Protein AF-A0A2D4VNN3-F1 (afdb_monomer)

Secondary structure (DSSP, 8-state):
---------------------TTHHHHHHB-TTHHHHHHHHHHHHHHHTT-EEEEEEESSSSS--EEEEEE-TTS---HHHHHHHHHHHHHHH-

Nearest PDB structures (foldseek):
  4i8o-ass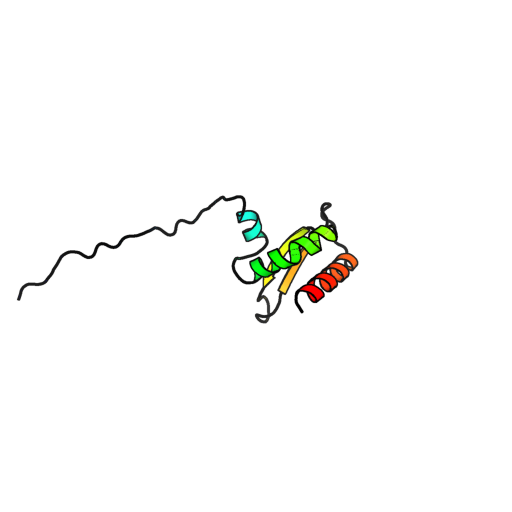embly1_A  TM=5.998E-01  e=9.419E-01  Escherichia coli K-12
  6y2q-assembly1_B  TM=5.268E-01  e=8.813E-01  Escherichia coli K-12
  3lsu-assembly1_B  TM=3.060E-01  e=4.640E+00  Saccharomyces cerevisiae

pLDDT: mean 79.46, std 19.39, range [34.88, 95.75]

Mean predicted aligned error: 11.91 Å

Sequence (94 aa):
MNATAANSAAGDAEGENGTDDPRLDTHLIAAPGIPRRIFELIRPTAADMGYEIVRVRYGLQDGHTLQIMAERPDGTMVVQDCEDLSRAVSALLD

Foldseek 3Di:
DDDDDDDDDDDDDDPPPPDPDPCVQLCQAAPPDPQSVLCVQLVVVCVVVQKDWNHWDALPPPNGDIDTDIAHPVRDDDPVNVVVSVVSSVVSVD

Solvent-accessible surface area (backbone atoms only — not comparable to full-atom values): 5954 Å² total; per-residue (Å²): 142,83,84,90,80,90,81,89,87,72,87,79,78,80,87,79,76,87,66,98,44,94,66,46,63,50,48,71,23,18,42,83,64,69,25,33,55,51,47,68,65,45,46,62,59,37,46,74,74,55,34,44,77,64,32,33,45,64,39,70,87,77,63,72,38,73,47,76,42,64,29,30,96,86,73,49,74,53,73,65,56,51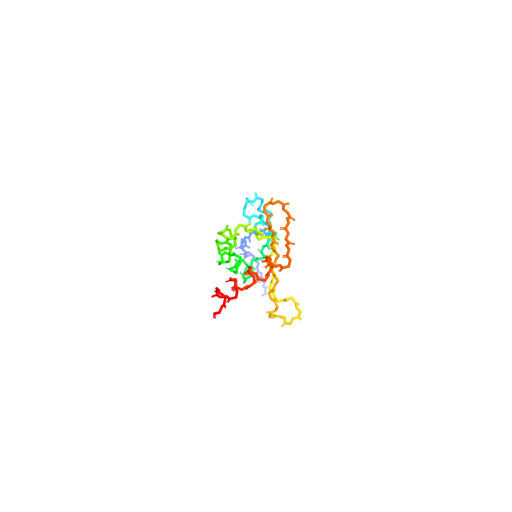,53,55,49,51,52,55,48,49,71,75,70,109

Structure (mmCIF, N/CA/C/O backbone):
data_AF-A0A2D4VNN3-F1
#
_entry.id   AF-A0A2D4VNN3-F1
#
loop_
_atom_site.group_PDB
_atom_site.id
_atom_site.type_symbol
_atom_site.label_atom_id
_atom_site.label_alt_id
_atom_site.label_comp_id
_atom_site.label_asym_id
_atom_site.label_entity_id
_atom_site.label_seq_id
_atom_site.pdbx_PDB_ins_code
_atom_site.Cartn_x
_atom_site.Cartn_y
_atom_site.Cartn_z
_atom_site.occupancy
_atom_site.B_iso_or_equiv
_atom_site.auth_seq_i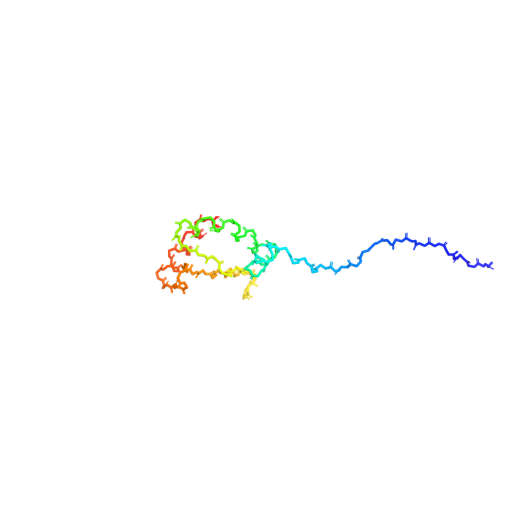d
_atom_site.auth_comp_id
_atom_site.auth_asym_id
_atom_site.auth_atom_id
_atom_site.pdbx_PDB_model_num
ATOM 1 N N . MET A 1 1 ? 15.577 13.863 -66.484 1.00 55.50 1 MET A N 1
ATOM 2 C CA . MET A 1 1 ? 15.360 14.648 -65.253 1.00 55.50 1 MET A CA 1
ATOM 3 C C . MET A 1 1 ? 13.935 15.189 -65.236 1.00 55.50 1 MET A C 1
ATOM 5 O O . MET A 1 1 ? 13.666 16.128 -65.967 1.00 55.50 1 MET A O 1
ATOM 9 N N . ASN A 1 2 ? 13.036 14.605 -64.443 1.00 41.69 2 ASN A N 1
ATOM 10 C CA . ASN A 1 2 ? 12.039 15.357 -63.674 1.00 41.69 2 ASN A CA 1
ATOM 11 C C . ASN A 1 2 ? 11.554 14.466 -62.521 1.00 41.69 2 ASN A C 1
ATOM 13 O O . ASN A 1 2 ? 11.422 13.256 -62.691 1.00 41.69 2 ASN A O 1
ATOM 17 N N . ALA A 1 3 ? 11.419 15.077 -61.354 1.00 49.78 3 ALA A N 1
ATOM 18 C CA . ALA A 1 3 ? 11.286 14.450 -60.054 1.00 49.78 3 ALA A CA 1
ATOM 19 C C . ALA A 1 3 ? 9.883 13.874 -59.811 1.00 49.78 3 ALA A C 1
ATOM 21 O O . ALA A 1 3 ? 8.872 14.458 -60.192 1.00 49.78 3 ALA A O 1
ATOM 22 N N . THR A 1 4 ? 9.861 12.730 -59.131 1.00 48.28 4 THR A N 1
ATOM 23 C CA . THR A 1 4 ? 8.692 12.080 -58.536 1.00 48.28 4 THR 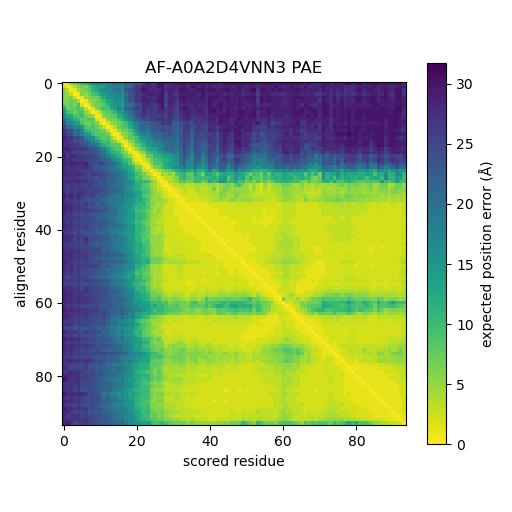A CA 1
ATOM 24 C C . THR A 1 4 ? 8.080 12.958 -57.444 1.00 48.28 4 THR A C 1
ATOM 26 O O . THR A 1 4 ? 8.782 13.371 -56.524 1.00 48.28 4 THR A O 1
ATOM 29 N N . ALA A 1 5 ? 6.767 13.176 -57.500 1.00 48.72 5 ALA A N 1
ATOM 30 C CA . ALA A 1 5 ? 5.971 13.660 -56.377 1.00 48.72 5 ALA A CA 1
ATOM 31 C C . ALA A 1 5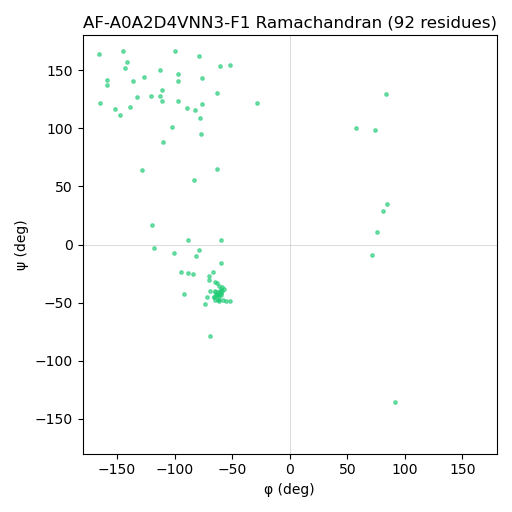 ? 4.582 12.999 -56.379 1.00 48.72 5 ALA A C 1
ATOM 33 O O . ALA A 1 5 ? 4.058 12.686 -57.447 1.00 48.72 5 ALA A O 1
ATOM 34 N N . ALA A 1 6 ? 4.013 12.889 -55.169 1.00 49.25 6 ALA A N 1
ATOM 35 C CA . ALA A 1 6 ? 2.726 12.300 -54.763 1.00 49.25 6 ALA A CA 1
ATOM 36 C C . ALA A 1 6 ? 2.758 10.769 -54.561 1.00 49.25 6 ALA A C 1
ATOM 38 O O . ALA A 1 6 ? 3.207 10.035 -55.428 1.00 49.25 6 ALA A O 1
ATOM 39 N N . ASN A 1 7 ? 2.284 10.182 -53.462 1.00 50.06 7 ASN A N 1
ATOM 40 C CA . ASN A 1 7 ? 1.636 10.675 -52.245 1.00 50.06 7 ASN A CA 1
ATOM 41 C C . ASN A 1 7 ? 1.692 9.511 -51.236 1.00 50.06 7 ASN A C 1
ATOM 43 O O . ASN A 1 7 ? 1.168 8.441 -51.541 1.00 50.06 7 ASN A O 1
ATOM 47 N N . SER A 1 8 ? 2.299 9.703 -50.066 1.00 48.31 8 SER A N 1
ATOM 48 C CA . SER A 1 8 ? 2.187 8.748 -48.959 1.00 48.31 8 SER A CA 1
ATOM 49 C C . SER A 1 8 ? 1.199 9.315 -47.954 1.00 48.31 8 SER A C 1
ATOM 51 O O . SER A 1 8 ? 1.534 10.206 -47.179 1.00 48.31 8 SER A O 1
ATOM 53 N N . ALA A 1 9 ? -0.025 8.800 -48.009 1.00 53.78 9 ALA A N 1
ATOM 54 C CA . ALA A 1 9 ? -1.009 8.940 -46.954 1.00 53.78 9 ALA A CA 1
ATOM 55 C C . ALA A 1 9 ? -0.849 7.768 -45.976 1.00 53.78 9 ALA A C 1
ATOM 57 O O . ALA A 1 9 ? -1.028 6.610 -46.347 1.00 53.78 9 ALA A O 1
ATOM 58 N N . ALA A 1 10 ? -0.509 8.109 -44.742 1.00 51.88 10 ALA A N 1
ATOM 59 C CA . ALA A 1 10 ? -0.771 7.373 -43.511 1.00 51.88 10 ALA A CA 1
ATOM 60 C C . ALA A 1 10 ? -0.951 8.508 -42.477 1.00 51.88 10 ALA A C 1
ATOM 62 O O . ALA A 1 10 ? -0.041 9.316 -42.320 1.00 51.88 10 ALA A O 1
ATOM 63 N N . GLY A 1 11 ? -2.129 8.784 -41.907 1.00 37.59 11 GLY A N 1
ATOM 64 C CA . GLY A 1 11 ? -2.999 7.814 -41.239 1.00 37.59 11 GLY A CA 1
ATOM 65 C C . GLY A 1 11 ? -2.170 7.181 -40.119 1.00 37.59 11 GLY A C 1
ATOM 66 O O . GLY A 1 11 ? -1.284 6.394 -40.417 1.00 37.59 11 GLY A O 1
ATOM 67 N N . ASP A 1 12 ? -2.264 7.546 -38.846 1.00 34.88 12 ASP A N 1
ATOM 68 C CA . ASP A 1 12 ? -3.415 8.007 -38.088 1.00 34.88 12 ASP A CA 1
ATOM 69 C C . ASP A 1 12 ? -2.958 8.638 -36.759 1.00 34.88 12 ASP A C 1
ATOM 71 O O . ASP A 1 12 ? -1.861 8.373 -36.267 1.00 34.88 12 ASP A O 1
ATOM 75 N N . ALA A 1 13 ? -3.900 9.377 -36.174 1.00 50.56 13 ALA A N 1
ATOM 76 C CA . ALA A 1 13 ? -4.158 9.493 -34.743 1.00 50.56 13 ALA A CA 1
ATOM 77 C C . ALA A 1 13 ? -3.191 10.315 -33.874 1.00 50.56 13 ALA A C 1
ATOM 79 O O . ALA A 1 13 ? -2.178 9.859 -33.346 1.00 50.56 13 ALA A O 1
ATOM 80 N N . GLU A 1 14 ? -3.658 11.539 -33.647 1.00 43.97 14 GLU A N 1
ATOM 81 C CA . GLU A 1 14 ? -3.574 12.300 -32.406 1.00 43.97 14 GLU A CA 1
ATOM 82 C C . GLU A 1 14 ? -3.519 11.405 -31.156 1.00 43.97 14 GLU A C 1
ATOM 84 O O . GLU A 1 14 ? -4.424 10.621 -30.873 1.00 43.97 14 GLU A O 1
ATOM 89 N N . GLY A 1 15 ? -2.454 11.558 -30.371 1.00 40.19 15 GLY A N 1
ATOM 90 C CA . GLY A 1 15 ? -2.368 11.037 -29.012 1.00 40.19 15 GLY A CA 1
ATOM 91 C C . GLY A 1 15 ? -3.040 11.983 -28.023 1.00 40.19 15 GLY A C 1
ATOM 92 O O . GLY A 1 15 ? -2.397 12.425 -27.075 1.00 40.19 15 GLY A O 1
ATOM 93 N N . GLU A 1 16 ? -4.310 12.315 -28.242 1.00 54.25 16 GLU A N 1
ATOM 94 C CA . GLU A 1 16 ? -5.161 12.786 -27.155 1.00 54.25 16 GLU A CA 1
ATOM 95 C C . GLU A 1 16 ? -5.579 11.548 -26.360 1.00 54.25 16 GLU A C 1
ATOM 97 O O . GLU A 1 16 ? -6.344 10.708 -26.832 1.00 54.25 16 GLU A O 1
ATOM 102 N N . ASN A 1 17 ? -5.054 11.378 -25.150 1.00 47.56 17 ASN A N 1
ATOM 103 C CA . ASN A 1 17 ? -5.660 10.439 -24.213 1.00 47.56 17 ASN A CA 1
ATOM 104 C C . ASN A 1 17 ? -5.919 11.120 -22.874 1.00 47.56 17 ASN A C 1
ATOM 106 O O . ASN A 1 17 ? -5.345 10.781 -21.843 1.00 47.56 17 ASN A O 1
ATOM 110 N N . GLY A 1 18 ? -6.808 12.111 -22.922 1.00 53.44 18 GLY A N 1
ATOM 111 C CA . GLY A 1 18 ? -7.699 12.378 -21.805 1.00 53.44 18 GLY A CA 1
ATOM 112 C C . GLY A 1 18 ? -8.804 11.330 -21.843 1.00 53.44 18 GLY A C 1
ATOM 113 O O . GLY A 1 18 ? -9.767 11.475 -22.589 1.00 53.44 18 GLY A O 1
ATOM 114 N N . THR A 1 19 ? -8.638 10.247 -21.088 1.00 48.91 19 THR A N 1
ATOM 115 C CA . THR A 1 19 ? -9.738 9.321 -20.821 1.00 48.91 19 THR A CA 1
ATOM 116 C C . THR A 1 19 ? -10.119 9.477 -19.364 1.00 48.91 19 THR A C 1
ATOM 118 O O . THR A 1 19 ? -9.591 8.745 -18.533 1.00 48.91 19 THR A O 1
ATOM 121 N N . ASP A 1 20 ? -11.033 10.406 -19.076 1.00 51.78 20 ASP A N 1
ATOM 122 C CA . ASP A 1 20 ? -11.816 10.488 -17.838 1.00 51.78 20 ASP A CA 1
ATOM 123 C C . ASP A 1 20 ? -12.728 9.245 -17.668 1.00 51.78 20 ASP A C 1
ATOM 125 O O . ASP A 1 20 ? -13.950 9.323 -17.744 1.00 51.78 20 ASP A O 1
ATOM 129 N N . ASP A 1 21 ? -12.115 8.063 -17.511 1.00 54.56 21 ASP A N 1
ATOM 130 C CA . ASP A 1 21 ? -12.729 6.778 -17.139 1.00 54.56 21 ASP A CA 1
ATOM 131 C C . ASP A 1 21 ? -12.551 6.571 -15.620 1.00 54.56 21 ASP A C 1
ATOM 133 O O . ASP A 1 21 ? -11.464 6.851 -15.119 1.00 54.56 21 ASP A O 1
ATOM 137 N N . PRO A 1 22 ? -13.523 6.029 -14.861 1.00 50.97 22 PRO A N 1
ATOM 138 C CA . PRO A 1 22 ? -13.386 5.726 -13.420 1.00 50.97 22 PRO A CA 1
ATOM 139 C C . PRO A 1 22 ? -12.255 4.720 -13.074 1.00 50.97 22 PRO A C 1
ATOM 141 O O . PRO A 1 22 ? -12.075 4.314 -11.930 1.00 50.97 22 PRO A O 1
ATOM 144 N N . ARG A 1 23 ? -11.471 4.277 -14.066 1.00 51.50 23 ARG A N 1
ATOM 145 C CA . ARG A 1 23 ? -10.163 3.613 -13.922 1.00 51.50 23 ARG A CA 1
ATOM 146 C C . ARG A 1 23 ? -8.987 4.581 -13.708 1.00 51.50 23 ARG A C 1
ATOM 148 O O . ARG A 1 23 ? -7.882 4.113 -13.404 1.00 51.50 23 ARG A O 1
ATOM 155 N N . LEU A 1 24 ? -9.179 5.892 -13.865 1.00 49.31 24 LEU A N 1
ATOM 156 C CA . LEU A 1 24 ? -8.174 6.932 -13.606 1.00 49.31 24 LEU A CA 1
ATOM 157 C C . LEU A 1 24 ? -7.777 7.026 -12.148 1.00 49.31 24 LEU A C 1
ATOM 159 O O . LEU A 1 24 ? -6.603 7.261 -11.870 1.00 49.31 24 LEU A O 1
ATOM 163 N N . ASP A 1 25 ? -8.694 6.753 -11.228 1.00 57.84 25 ASP A N 1
ATOM 164 C CA . ASP A 1 25 ? -8.398 6.741 -9.796 1.00 57.84 25 ASP A CA 1
ATOM 165 C C . ASP A 1 25 ? -7.265 5.761 -9.496 1.00 57.84 25 ASP A C 1
ATOM 167 O O . ASP A 1 25 ? -6.325 6.046 -8.755 1.00 57.84 25 ASP A O 1
ATOM 171 N N . THR A 1 26 ? -7.266 4.621 -10.191 1.00 63.59 26 THR A N 1
ATOM 172 C CA . THR A 1 26 ? -6.178 3.660 -10.054 1.00 63.59 26 THR A CA 1
ATOM 173 C C . THR A 1 26 ? -4.873 4.158 -10.672 1.00 63.59 26 THR A C 1
ATOM 175 O O . THR A 1 26 ? -3.830 3.748 -10.195 1.00 63.59 26 THR A O 1
ATOM 178 N N . HIS A 1 27 ? -4.868 5.039 -11.681 1.00 61.66 27 HIS A N 1
ATOM 179 C CA . HIS A 1 27 ? -3.625 5.672 -12.159 1.00 61.66 27 HIS A CA 1
ATOM 180 C C . HIS A 1 27 ? -3.053 6.676 -11.149 1.00 61.66 27 HIS A C 1
ATOM 182 O O . HIS A 1 27 ? -1.831 6.832 -11.069 1.00 61.66 27 HIS A O 1
ATOM 188 N N . LEU A 1 28 ? -3.919 7.322 -10.363 1.00 73.00 28 LEU A N 1
ATOM 189 C CA . LEU A 1 28 ? -3.515 8.197 -9.262 1.00 73.00 28 LEU A CA 1
ATOM 190 C C . LEU A 1 28 ? -2.887 7.381 -8.120 1.00 73.00 28 LEU A C 1
ATOM 192 O O . LEU A 1 28 ? -1.843 7.772 -7.586 1.00 73.00 28 LEU A O 1
ATOM 196 N N . ILE A 1 29 ? -3.456 6.205 -7.831 1.00 83.25 29 ILE A N 1
ATOM 197 C CA . ILE A 1 29 ? -2.953 5.262 -6.823 1.00 83.25 29 ILE A CA 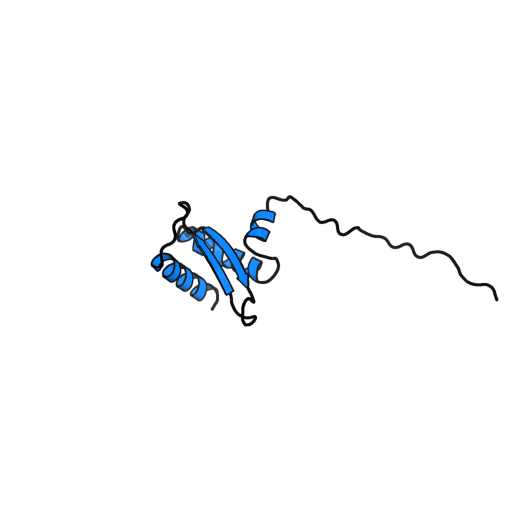1
ATOM 198 C C . ILE A 1 29 ? -1.688 4.543 -7.323 1.00 83.25 29 ILE A C 1
ATOM 200 O O . ILE A 1 29 ? -0.660 4.555 -6.652 1.00 83.25 29 ILE A O 1
ATOM 204 N N . ALA A 1 30 ? -1.717 3.956 -8.518 1.00 88.69 30 ALA A N 1
ATOM 205 C CA . ALA A 1 30 ? -0.663 3.127 -9.096 1.00 88.69 30 ALA A CA 1
ATOM 206 C C . ALA A 1 30 ? -0.437 3.424 -10.592 1.00 88.69 30 ALA A C 1
ATOM 208 O O . ALA A 1 30 ? -1.286 3.188 -11.458 1.00 88.69 30 ALA A O 1
ATOM 209 N N . ALA A 1 31 ? 0.775 3.880 -10.919 1.00 85.31 31 ALA A N 1
ATOM 210 C CA . ALA A 1 31 ? 1.173 4.125 -12.304 1.00 85.31 31 ALA A CA 1
ATOM 211 C C . ALA A 1 31 ? 1.119 2.833 -13.158 1.00 85.31 31 ALA A C 1
ATOM 213 O O . ALA A 1 31 ? 1.292 1.734 -12.617 1.00 85.31 31 ALA A O 1
ATOM 214 N N . PRO A 1 32 ? 0.914 2.938 -14.489 1.00 86.69 32 PRO A N 1
ATOM 215 C CA . PRO A 1 32 ? 0.971 1.789 -15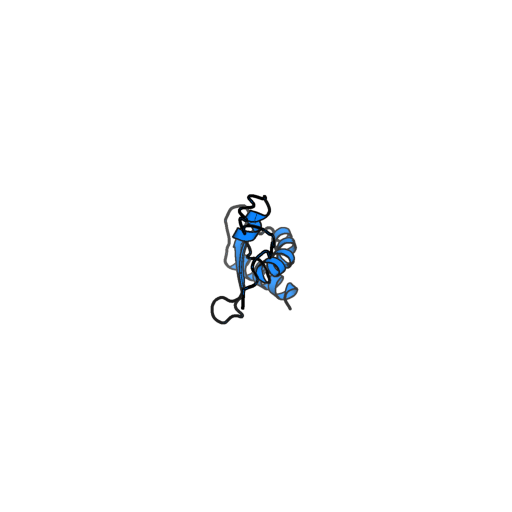.394 1.00 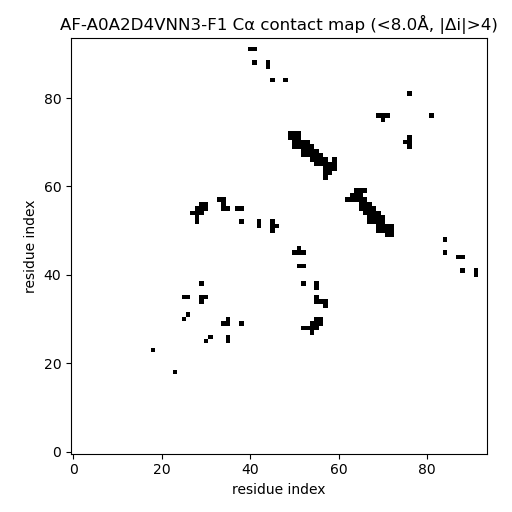86.69 32 PRO A CA 1
ATOM 216 C C . PRO A 1 32 ? 2.260 0.966 -15.243 1.00 86.69 32 PRO A C 1
ATOM 218 O O . PRO A 1 32 ? 3.309 1.484 -14.860 1.00 86.69 32 PRO A O 1
ATOM 221 N N . GLY A 1 33 ? 2.198 -0.319 -15.597 1.00 89.00 33 GLY A N 1
ATOM 222 C CA . GLY A 1 33 ? 3.345 -1.228 -15.534 1.00 89.00 33 GLY A CA 1
ATOM 223 C C . GLY A 1 33 ? 3.447 -1.967 -14.198 1.00 89.00 33 GLY A C 1
ATOM 224 O O . GLY A 1 33 ? 2.451 -2.491 -13.700 1.00 89.00 33 GLY A O 1
ATOM 225 N N . ILE A 1 34 ? 4.658 -2.047 -13.636 1.00 90.88 34 ILE A N 1
ATOM 226 C CA . ILE A 1 34 ? 4.941 -2.804 -12.403 1.00 90.88 34 ILE A CA 1
ATOM 227 C C . ILE A 1 34 ? 4.097 -2.325 -11.204 1.00 90.88 34 ILE A C 1
ATOM 229 O O . ILE A 1 34 ? 3.480 -3.180 -10.569 1.00 90.88 34 ILE A O 1
ATOM 233 N N . PRO A 1 35 ? 3.976 -1.013 -10.901 1.00 91.19 35 PRO A N 1
ATOM 234 C CA . PRO A 1 35 ? 3.179 -0.555 -9.759 1.00 91.19 35 PRO A CA 1
ATOM 235 C C . PRO A 1 35 ? 1.712 -0.989 -9.837 1.00 91.19 35 PRO A C 1
ATOM 237 O O . PRO A 1 35 ? 1.148 -1.397 -8.827 1.00 91.19 35 PRO A O 1
ATOM 240 N N . ARG A 1 36 ? 1.104 -0.954 -11.033 1.00 91.31 36 ARG A N 1
ATOM 241 C CA . ARG A 1 36 ? -0.273 -1.418 -11.261 1.00 91.31 36 ARG A CA 1
ATOM 242 C C . ARG A 1 36 ? -0.421 -2.913 -10.977 1.00 91.31 36 ARG A C 1
ATOM 244 O O . ARG A 1 36 ? -1.362 -3.297 -10.294 1.00 91.31 36 ARG A O 1
ATOM 251 N N . ARG A 1 37 ? 0.521 -3.740 -11.446 1.00 91.38 37 ARG A N 1
ATOM 252 C CA . ARG A 1 37 ? 0.517 -5.189 -11.169 1.00 91.38 37 ARG A CA 1
ATOM 253 C C . ARG A 1 37 ? 0.629 -5.480 -9.674 1.00 91.38 37 ARG A C 1
ATOM 255 O O . ARG A 1 37 ? -0.102 -6.319 -9.167 1.00 91.38 37 ARG A O 1
ATOM 262 N N . ILE A 1 38 ? 1.509 -4.761 -8.976 1.00 93.25 38 ILE A N 1
ATOM 263 C CA . ILE A 1 38 ? 1.656 -4.887 -7.522 1.00 93.25 38 ILE A CA 1
ATOM 264 C C . ILE A 1 38 ? 0.359 -4.478 -6.823 1.00 93.25 38 ILE A C 1
ATOM 266 O O . ILE A 1 38 ? -0.130 -5.222 -5.984 1.00 93.25 38 ILE A O 1
ATOM 270 N N . PHE A 1 39 ? -0.229 -3.337 -7.194 1.00 93.94 39 PHE A N 1
ATOM 271 C CA . PHE A 1 39 ? -1.499 -2.873 -6.633 1.00 93.94 39 PHE A CA 1
ATOM 272 C C . PHE A 1 39 ? -2.616 -3.913 -6.784 1.00 93.94 39 PHE A C 1
ATOM 274 O O . PHE A 1 39 ? -3.289 -4.224 -5.807 1.00 93.94 39 PHE A O 1
ATOM 281 N N . GLU A 1 40 ? -2.797 -4.476 -7.980 1.00 93.19 40 GLU A N 1
ATOM 282 C CA . GLU A 1 40 ? -3.831 -5.488 -8.231 1.00 93.19 40 GLU A CA 1
ATOM 283 C C . GLU A 1 40 ? -3.614 -6.765 -7.414 1.00 93.19 40 GLU A C 1
ATOM 285 O O . GLU A 1 40 ? -4.588 -7.373 -6.970 1.00 93.19 40 GLU A O 1
ATOM 290 N N . LEU A 1 41 ? -2.354 -7.131 -7.162 1.00 94.25 41 LEU A N 1
ATOM 291 C CA . LEU A 1 41 ? -1.996 -8.284 -6.343 1.00 94.25 41 LEU A CA 1
ATOM 292 C C . LEU A 1 41 ? -2.272 -8.054 -4.849 1.00 94.25 41 LEU A C 1
ATOM 294 O O . LEU A 1 41 ? -2.826 -8.928 -4.190 1.00 94.25 41 LEU A O 1
ATOM 298 N N . ILE A 1 42 ? -1.903 -6.887 -4.309 1.00 94.94 42 ILE A N 1
ATOM 299 C CA . ILE A 1 42 ? -1.969 -6.627 -2.859 1.00 94.94 42 ILE A CA 1
ATOM 300 C C . ILE A 1 42 ? -3.321 -6.080 -2.393 1.00 94.94 42 ILE A C 1
ATOM 302 O O . ILE A 1 42 ? -3.673 -6.241 -1.227 1.00 94.94 42 ILE A O 1
ATOM 306 N N . ARG A 1 43 ? -4.089 -5.431 -3.280 1.00 94.19 43 ARG A N 1
ATOM 307 C CA . ARG A 1 43 ? -5.391 -4.831 -2.954 1.00 94.19 43 ARG A CA 1
ATOM 308 C C . ARG A 1 43 ? -6.362 -5.791 -2.251 1.00 94.19 43 ARG A C 1
ATOM 310 O O . ARG A 1 43 ? -6.943 -5.351 -1.263 1.00 94.19 43 ARG A O 1
ATOM 317 N N . PRO A 1 44 ? -6.598 -7.040 -2.710 1.00 95.12 44 PRO A N 1
ATOM 318 C CA . PRO A 1 44 ? -7.543 -7.930 -2.030 1.00 95.12 44 PRO A CA 1
ATOM 319 C C . PRO A 1 44 ? -7.101 -8.258 -0.601 1.00 95.12 44 PRO A C 1
ATOM 321 O O . PRO A 1 44 ? -7.928 -8.227 0.302 1.00 95.12 44 PRO A O 1
ATOM 324 N N . THR A 1 45 ? -5.806 -8.491 -0.382 1.00 95.56 45 THR A N 1
ATOM 325 C CA . THR A 1 45 ? -5.247 -8.758 0.951 1.00 95.56 45 THR A CA 1
ATOM 326 C C . THR A 1 45 ? -5.361 -7.539 1.860 1.00 95.56 45 THR A C 1
ATOM 328 O O . THR A 1 45 ? -5.802 -7.659 2.996 1.00 95.56 45 THR A O 1
ATOM 331 N N . ALA A 1 46 ? -5.023 -6.348 1.356 1.00 94.38 46 ALA A N 1
ATOM 332 C CA . ALA A 1 46 ? -5.177 -5.110 2.115 1.00 94.38 46 ALA A CA 1
ATOM 333 C C . ALA A 1 46 ? -6.644 -4.872 2.512 1.00 94.38 46 ALA A C 1
ATOM 335 O O . ALA A 1 46 ? -6.917 -4.553 3.666 1.00 94.38 46 ALA A O 1
ATOM 336 N N . ALA A 1 47 ? -7.584 -5.105 1.590 1.00 94.38 47 ALA A N 1
ATOM 337 C CA . ALA A 1 47 ? -9.013 -4.957 1.849 1.00 94.38 47 ALA A CA 1
ATOM 338 C C . ALA A 1 47 ? -9.538 -5.963 2.889 1.00 94.38 47 ALA A C 1
ATOM 340 O O . ALA A 1 47 ? -10.325 -5.577 3.749 1.00 94.38 47 ALA A O 1
ATOM 341 N N . ASP A 1 48 ? -9.085 -7.221 2.851 1.00 95.56 48 ASP A N 1
ATOM 342 C CA . ASP A 1 48 ? -9.437 -8.251 3.843 1.00 95.56 48 ASP A CA 1
ATOM 343 C C . ASP A 1 48 ? -8.966 -7.872 5.260 1.00 95.56 48 ASP A C 1
ATOM 345 O O . ASP A 1 48 ? -9.677 -8.067 6.243 1.00 95.56 48 ASP A O 1
ATOM 349 N N . MET A 1 49 ? -7.809 -7.212 5.353 1.00 94.25 49 MET A N 1
ATOM 350 C CA . MET A 1 49 ? -7.264 -6.667 6.602 1.00 94.25 49 MET A CA 1
ATOM 351 C C . MET A 1 49 ? -7.909 -5.332 7.034 1.00 94.25 49 MET A C 1
ATOM 353 O O . MET A 1 49 ? -7.614 -4.820 8.118 1.00 94.25 49 MET A O 1
ATOM 357 N N . GLY A 1 50 ? -8.795 -4.757 6.213 1.00 94.38 50 GLY A N 1
ATOM 358 C CA . GLY A 1 50 ? -9.476 -3.489 6.488 1.00 94.38 50 GLY A CA 1
ATOM 359 C C . GLY A 1 50 ? -8.648 -2.236 6.178 1.00 94.38 50 GLY A C 1
ATOM 360 O O . GLY A 1 50 ? -8.841 -1.206 6.830 1.00 94.38 50 GLY A O 1
ATOM 361 N N . TYR A 1 51 ? -7.733 -2.325 5.211 1.00 95.44 51 TYR A N 1
ATOM 362 C CA . TYR A 1 51 ? -6.927 -1.213 4.708 1.00 95.44 51 TYR A CA 1
ATOM 363 C C . TYR A 1 51 ? -7.282 -0.850 3.262 1.00 95.44 51 TYR A C 1
ATOM 365 O O . TYR A 1 51 ? -7.618 -1.698 2.433 1.00 95.44 51 TYR A O 1
ATOM 373 N N . GLU A 1 52 ? -7.111 0.425 2.937 1.00 93.19 52 GLU A N 1
ATOM 374 C CA . GLU A 1 52 ? -7.241 0.999 1.607 1.00 93.19 52 GLU A CA 1
ATOM 375 C C . GLU A 1 52 ? -5.872 1.466 1.115 1.00 93.19 52 GLU A C 1
ATOM 377 O O . GLU A 1 52 ? -5.154 2.196 1.797 1.00 93.19 52 GLU A O 1
ATOM 382 N N . ILE A 1 53 ? -5.482 1.023 -0.081 1.00 93.62 53 ILE A N 1
ATOM 383 C CA . ILE A 1 53 ? -4.215 1.428 -0.690 1.00 93.62 53 ILE A CA 1
ATOM 384 C C . ILE A 1 53 ? -4.401 2.788 -1.362 1.00 93.62 53 ILE A C 1
ATOM 386 O O . ILE A 1 53 ? -5.113 2.896 -2.360 1.00 93.62 53 ILE A O 1
ATOM 390 N N . VAL A 1 54 ? -3.698 3.802 -0.863 1.00 93.69 54 VAL A N 1
ATOM 391 C CA . VAL A 1 54 ? -3.774 5.178 -1.379 1.00 93.69 54 VAL A CA 1
ATOM 392 C C . VAL A 1 54 ? -2.688 5.481 -2.405 1.00 93.69 54 VAL A C 1
ATOM 394 O O . VAL A 1 54 ? -2.840 6.377 -3.235 1.00 93.69 54 VAL A O 1
ATOM 397 N N . ARG A 1 55 ? -1.569 4.741 -2.378 1.00 93.25 55 ARG A N 1
ATOM 398 C CA . ARG A 1 55 ? -0.480 4.923 -3.345 1.00 93.25 55 ARG A CA 1
ATOM 399 C C . ARG A 1 55 ? 0.420 3.699 -3.465 1.00 93.25 55 ARG A C 1
ATOM 401 O O . ARG A 1 55 ? 0.803 3.111 -2.462 1.00 93.25 55 ARG A O 1
ATOM 408 N N . VAL A 1 56 ? 0.861 3.399 -4.683 1.00 93.69 56 VAL A N 1
ATOM 409 C CA . VAL A 1 56 ? 1.907 2.421 -4.996 1.00 93.69 56 VAL A CA 1
ATOM 410 C C . VAL A 1 56 ? 2.899 3.038 -5.979 1.00 93.69 56 VAL A C 1
ATOM 412 O O . VAL A 1 56 ? 2.532 3.549 -7.042 1.00 93.69 56 VAL A O 1
ATOM 415 N N . ARG A 1 57 ? 4.186 3.000 -5.635 1.00 90.94 57 ARG A N 1
ATOM 416 C CA . ARG A 1 57 ? 5.286 3.461 -6.489 1.00 90.94 57 ARG A CA 1
ATOM 417 C C . ARG A 1 57 ? 6.429 2.461 -6.450 1.00 90.94 57 ARG A C 1
ATOM 419 O O . ARG A 1 57 ? 6.752 1.939 -5.395 1.00 90.94 57 ARG A O 1
ATOM 426 N N . TYR A 1 58 ? 7.062 2.233 -7.590 1.00 90.44 58 TYR A N 1
ATOM 427 C CA . TYR A 1 58 ? 8.209 1.339 -7.715 1.00 90.44 58 TYR A CA 1
ATOM 428 C C . TYR A 1 58 ? 9.366 2.085 -8.378 1.00 90.44 58 TYR A C 1
ATOM 430 O O . TYR A 1 58 ? 9.130 2.908 -9.264 1.00 90.44 58 TYR A O 1
ATOM 438 N N . GLY A 1 59 ? 10.594 1.796 -7.949 1.00 86.81 59 GLY A N 1
ATOM 439 C CA . GLY A 1 59 ? 11.812 2.352 -8.532 1.00 86.81 59 GLY A CA 1
ATOM 440 C C . GLY A 1 59 ? 12.213 3.729 -8.002 1.00 86.81 59 GLY A C 1
ATOM 441 O O . GLY A 1 59 ? 12.714 4.536 -8.774 1.00 86.81 59 GLY A O 1
ATOM 442 N N . LEU A 1 60 ? 11.982 4.016 -6.712 1.00 83.12 60 LEU A N 1
ATOM 443 C CA . LEU A 1 60 ? 12.261 5.336 -6.122 1.00 83.12 60 LEU A CA 1
ATOM 444 C C . LEU A 1 60 ? 13.758 5.680 -6.004 1.00 83.12 60 LEU A C 1
ATOM 446 O O . LEU A 1 60 ? 14.248 6.493 -6.779 1.00 83.12 60 LEU A O 1
ATOM 450 N N . GLN A 1 61 ? 14.466 5.155 -4.999 1.00 77.69 61 GLN A N 1
ATOM 451 C CA . GLN A 1 61 ? 15.819 5.628 -4.664 1.00 77.69 61 GLN A CA 1
ATOM 452 C C . GLN A 1 61 ? 16.899 4.826 -5.398 1.00 77.69 61 GLN A C 1
ATOM 454 O O . GLN A 1 61 ? 17.799 5.415 -5.984 1.00 77.69 61 GLN A O 1
ATOM 459 N N . ASP A 1 62 ? 16.747 3.501 -5.454 1.00 83.88 62 ASP A N 1
ATOM 460 C CA . ASP A 1 62 ? 17.750 2.588 -6.024 1.00 83.88 62 ASP A CA 1
ATOM 461 C C . ASP A 1 62 ? 17.213 1.784 -7.219 1.00 83.88 62 ASP A C 1
ATOM 463 O O . ASP A 1 62 ? 17.730 0.725 -7.556 1.00 83.88 62 ASP A O 1
ATOM 467 N N . GLY A 1 63 ? 16.095 2.207 -7.820 1.00 82.81 63 GLY A N 1
ATOM 468 C CA . GLY A 1 63 ? 15.426 1.458 -8.897 1.00 82.81 63 GLY A CA 1
ATOM 469 C C . GLY A 1 63 ? 14.716 0.169 -8.448 1.00 82.81 63 GLY A C 1
ATOM 470 O O . GLY A 1 63 ? 13.930 -0.393 -9.209 1.00 82.81 63 GLY A O 1
ATOM 471 N N . HIS A 1 64 ? 14.912 -0.245 -7.195 1.00 86.06 64 HIS A N 1
ATOM 472 C CA . HIS A 1 64 ? 14.319 -1.447 -6.597 1.00 86.06 64 HIS A CA 1
ATOM 473 C C . HIS A 1 64 ? 13.393 -1.148 -5.409 1.00 86.06 64 HIS A C 1
ATOM 475 O O . HIS A 1 64 ? 12.777 -2.050 -4.851 1.00 86.06 64 HIS A O 1
ATOM 481 N N . THR A 1 65 ? 13.268 0.119 -5.011 1.00 90.38 65 THR A N 1
ATOM 482 C CA . THR A 1 65 ? 12.442 0.518 -3.867 1.00 90.38 65 THR A CA 1
ATOM 483 C C . THR A 1 65 ? 10.955 0.501 -4.231 1.00 90.38 65 THR A C 1
ATOM 485 O O . THR A 1 65 ? 10.530 1.241 -5.125 1.00 90.38 65 THR A O 1
ATOM 488 N N . LEU A 1 66 ? 10.163 -0.294 -3.508 1.00 91.06 66 LEU A N 1
ATOM 489 C CA . LEU A 1 66 ? 8.699 -0.289 -3.542 1.00 91.06 66 LEU A CA 1
ATOM 490 C C . LEU A 1 66 ? 8.159 0.554 -2.380 1.00 91.06 66 LEU A C 1
ATOM 492 O O . LEU A 1 66 ? 8.463 0.291 -1.222 1.00 91.06 66 LEU A O 1
ATOM 496 N N . GLN A 1 67 ? 7.349 1.561 -2.692 1.00 92.88 67 GLN A N 1
ATOM 497 C CA . GLN A 1 67 ? 6.618 2.363 -1.719 1.00 92.88 67 GLN A CA 1
ATOM 498 C C . GLN A 1 67 ? 5.127 2.066 -1.845 1.00 92.88 67 GLN A C 1
ATOM 500 O O . GLN A 1 67 ? 4.540 2.258 -2.912 1.00 92.88 67 GLN A O 1
ATOM 505 N N . ILE A 1 68 ? 4.524 1.645 -0.737 1.00 93.06 68 ILE A N 1
ATOM 506 C CA . ILE A 1 68 ? 3.085 1.439 -0.598 1.00 93.06 68 ILE A CA 1
ATOM 507 C C . ILE A 1 68 ? 2.613 2.350 0.529 1.00 93.06 68 ILE A C 1
ATOM 509 O O . ILE A 1 68 ? 3.185 2.348 1.615 1.00 93.06 68 ILE A O 1
ATOM 513 N N . MET A 1 69 ? 1.590 3.147 0.255 1.00 94.06 69 MET A N 1
ATOM 514 C CA . MET A 1 69 ? 0.870 3.908 1.264 1.00 94.06 69 MET A CA 1
ATOM 515 C C . MET A 1 69 ? -0.522 3.313 1.392 1.00 94.06 69 MET A C 1
ATOM 517 O O . MET A 1 69 ? -1.192 3.078 0.382 1.00 94.06 69 MET A O 1
ATOM 521 N N . ALA A 1 70 ? -0.942 3.100 2.629 1.00 94.50 70 ALA A N 1
ATOM 522 C CA . ALA A 1 70 ? -2.252 2.588 2.962 1.00 94.50 70 ALA A CA 1
ATOM 523 C C . ALA A 1 70 ? -2.784 3.295 4.205 1.00 94.50 70 ALA A C 1
ATOM 525 O O . ALA A 1 70 ? -2.005 3.811 5.009 1.00 94.50 70 ALA A O 1
ATOM 526 N N . GLU A 1 71 ? -4.099 3.294 4.343 1.00 94.38 71 GLU A N 1
ATOM 527 C CA . GLU A 1 71 ? -4.807 3.818 5.503 1.00 94.38 71 GLU A CA 1
ATOM 528 C C . GLU A 1 71 ? -6.049 2.974 5.787 1.00 94.38 71 GLU A C 1
ATOM 530 O O . GLU A 1 71 ? -6.458 2.146 4.976 1.00 94.38 71 GLU A O 1
ATOM 535 N N . ARG A 1 72 ? -6.647 3.148 6.959 1.00 93.12 72 ARG A N 1
ATOM 536 C CA . ARG A 1 72 ? -7.978 2.616 7.269 1.00 93.12 72 ARG A CA 1
ATOM 537 C C . ARG A 1 72 ? -9.052 3.509 6.634 1.00 93.12 72 ARG A C 1
ATOM 539 O O . ARG A 1 72 ? -8.775 4.682 6.405 1.00 93.12 72 ARG A O 1
ATOM 546 N N . PRO A 1 73 ? -10.299 3.034 6.472 1.00 90.12 73 PRO A N 1
ATOM 547 C CA . PRO A 1 73 ? -11.398 3.857 5.943 1.00 90.12 73 PRO A CA 1
ATOM 548 C C . PRO A 1 73 ? -11.716 5.116 6.766 1.00 90.12 73 PRO A C 1
ATOM 550 O O . PRO A 1 73 ? -12.388 6.022 6.285 1.00 90.12 73 PRO A O 1
ATOM 553 N N . ASP A 1 74 ? -11.231 5.190 8.009 1.00 90.81 74 ASP A N 1
ATOM 554 C CA . ASP A 1 74 ? -11.331 6.372 8.876 1.00 90.81 74 ASP A CA 1
ATOM 555 C C . ASP A 1 74 ? -10.154 7.364 8.688 1.00 90.81 74 ASP A C 1
ATOM 557 O O . ASP A 1 74 ? -10.031 8.342 9.417 1.00 90.81 74 ASP A O 1
ATOM 561 N N . GLY A 1 75 ? -9.242 7.103 7.741 1.00 88.56 75 GLY A N 1
ATOM 562 C CA . GLY A 1 75 ? -8.040 7.908 7.473 1.00 88.56 75 GLY A CA 1
ATOM 563 C C . GLY A 1 75 ? -6.908 7.722 8.490 1.00 88.56 75 GLY A C 1
ATOM 564 O O . GLY A 1 75 ? -5.946 8.491 8.526 1.00 88.56 75 GLY A O 1
ATOM 565 N N . THR A 1 76 ? -7.019 6.720 9.367 1.00 91.25 76 THR A N 1
ATOM 566 C CA . THR A 1 76 ? -6.019 6.428 10.399 1.00 91.25 76 THR A CA 1
ATOM 567 C C . THR A 1 76 ? -5.060 5.328 9.956 1.00 91.25 76 THR A C 1
ATOM 569 O O . THR A 1 76 ? -5.429 4.396 9.243 1.00 91.25 76 THR A O 1
ATOM 572 N N . MET A 1 77 ? -3.806 5.430 10.392 1.00 91.81 77 MET A N 1
ATOM 573 C CA . MET A 1 77 ? -2.775 4.417 10.177 1.00 91.81 77 MET A CA 1
ATOM 574 C C . MET A 1 77 ? -1.774 4.516 11.327 1.00 91.81 77 MET A C 1
ATOM 576 O O . MET A 1 77 ? -1.129 5.554 11.494 1.00 91.81 77 MET A O 1
ATOM 580 N N . VAL A 1 78 ? -1.651 3.472 12.146 1.00 93.88 78 VAL A N 1
ATOM 581 C CA . VAL A 1 78 ? -0.617 3.424 13.195 1.00 93.88 78 VAL A CA 1
ATOM 582 C C . VAL A 1 78 ? 0.582 2.592 12.747 1.00 93.88 78 VAL A C 1
ATOM 584 O O . VAL A 1 78 ? 0.528 1.858 11.766 1.00 93.88 78 VAL A O 1
ATOM 587 N N . VAL A 1 79 ? 1.698 2.689 13.473 1.00 94.50 79 VAL A N 1
ATOM 588 C CA . VAL A 1 79 ? 2.928 1.954 13.124 1.00 94.50 79 VAL A CA 1
ATOM 589 C C . VAL A 1 79 ? 2.702 0.438 13.097 1.00 94.50 79 VAL A C 1
ATOM 591 O O . VAL A 1 79 ? 3.234 -0.228 12.215 1.00 94.50 79 VAL A O 1
ATOM 594 N N . GLN A 1 80 ? 1.874 -0.093 14.003 1.00 94.88 80 GLN A N 1
ATOM 595 C CA . GLN A 1 80 ? 1.551 -1.522 14.035 1.00 94.88 80 GLN A CA 1
ATOM 596 C C . GLN A 1 80 ? 0.838 -1.978 12.754 1.00 94.88 80 GLN A C 1
ATOM 598 O O . GLN A 1 80 ? 1.226 -2.982 12.170 1.00 94.88 80 GLN A O 1
ATOM 603 N N . ASP A 1 81 ? -0.113 -1.179 12.257 1.00 94.12 81 ASP A N 1
ATOM 604 C CA . ASP A 1 81 ? -0.810 -1.448 10.994 1.00 94.12 81 ASP A CA 1
ATOM 605 C C . ASP A 1 81 ? 0.162 -1.516 9.811 1.00 94.12 81 ASP A C 1
ATOM 607 O O . ASP A 1 81 ? 0.019 -2.346 8.914 1.00 94.12 81 ASP A O 1
ATOM 611 N N . CYS A 1 82 ? 1.176 -0.644 9.814 1.00 92.31 82 CYS A N 1
ATOM 612 C CA . CYS A 1 82 ? 2.219 -0.644 8.794 1.00 92.31 82 CYS A CA 1
ATOM 613 C C . CYS A 1 82 ? 3.045 -1.934 8.845 1.00 92.31 82 CYS A C 1
ATOM 615 O O . CYS A 1 82 ? 3.355 -2.505 7.801 1.00 92.31 82 CYS A O 1
ATOM 617 N N . GLU A 1 83 ? 3.376 -2.415 10.044 1.00 95.38 83 GLU A N 1
ATOM 618 C CA . GLU A 1 83 ? 4.096 -3.675 10.216 1.00 95.38 83 GLU A CA 1
ATOM 619 C C . GLU A 1 83 ? 3.268 -4.875 9.737 1.00 95.38 83 GLU A C 1
ATOM 621 O O . GLU A 1 83 ? 3.771 -5.695 8.961 1.00 95.38 83 GLU A O 1
ATOM 626 N N . ASP A 1 84 ? 1.998 -4.950 10.141 1.00 95.75 84 ASP A N 1
ATOM 627 C CA . ASP A 1 84 ? 1.089 -6.036 9.771 1.00 95.75 84 ASP A CA 1
ATOM 628 C C . ASP A 1 84 ? 0.875 -6.089 8.253 1.00 95.75 84 ASP A C 1
ATOM 630 O O . ASP A 1 84 ? 1.050 -7.142 7.627 1.00 95.75 84 ASP A O 1
ATOM 634 N N . LEU A 1 85 ? 0.579 -4.941 7.632 1.00 95.06 85 LEU A N 1
ATOM 635 C CA . LEU A 1 85 ? 0.416 -4.846 6.183 1.00 95.06 85 LEU A CA 1
ATOM 636 C C . LEU A 1 85 ? 1.721 -5.172 5.444 1.00 95.06 85 LEU A C 1
ATOM 638 O O . LEU A 1 85 ? 1.699 -5.913 4.463 1.00 95.06 85 LEU A O 1
ATOM 642 N N . SER A 1 86 ? 2.864 -4.659 5.911 1.00 93.50 86 SER A N 1
ATOM 643 C CA . SER A 1 86 ? 4.175 -4.926 5.305 1.00 93.50 86 SER A CA 1
ATOM 644 C C . SER A 1 86 ? 4.502 -6.420 5.304 1.00 93.50 8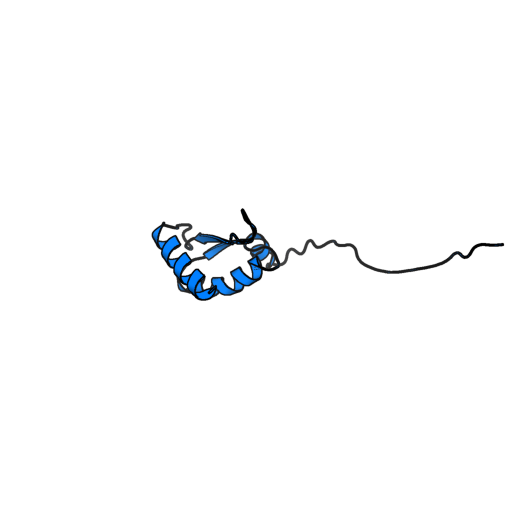6 SER A C 1
ATOM 646 O O . SER A 1 86 ? 4.959 -6.961 4.292 1.00 93.50 86 SER A O 1
ATOM 648 N N . ARG A 1 87 ? 4.207 -7.122 6.404 1.00 95.69 87 ARG A N 1
ATOM 649 C CA . ARG A 1 87 ? 4.413 -8.569 6.514 1.00 95.69 87 ARG A CA 1
ATOM 650 C C . ARG A 1 87 ? 3.508 -9.350 5.567 1.00 95.69 87 ARG A C 1
ATOM 652 O O . ARG A 1 87 ? 3.996 -10.253 4.888 1.00 95.69 87 ARG A O 1
ATOM 659 N N . ALA A 1 88 ? 2.226 -8.993 5.497 1.00 95.12 88 ALA A N 1
ATOM 660 C CA . ALA A 1 88 ? 1.278 -9.627 4.586 1.00 95.12 88 ALA A CA 1
ATOM 661 C C . ALA A 1 88 ? 1.688 -9.425 3.119 1.00 95.12 88 ALA A C 1
ATOM 663 O O . ALA A 1 88 ? 1.748 -10.382 2.352 1.00 95.12 88 ALA A O 1
ATOM 664 N N . VAL A 1 89 ? 2.043 -8.195 2.741 1.00 93.62 89 VAL A N 1
ATOM 665 C CA . VAL A 1 89 ? 2.495 -7.866 1.384 1.00 93.62 89 VAL A CA 1
ATOM 666 C C . VAL A 1 89 ? 3.796 -8.585 1.031 1.00 93.62 89 VAL A C 1
ATOM 668 O O . VAL A 1 89 ? 3.906 -9.120 -0.067 1.00 93.62 89 VAL A O 1
ATOM 671 N N . SER A 1 90 ? 4.763 -8.640 1.951 1.00 92.62 90 SER A N 1
ATOM 672 C CA . SER A 1 90 ? 6.033 -9.338 1.717 1.00 92.62 90 SER A CA 1
ATOM 673 C C . SER A 1 90 ? 5.814 -10.824 1.436 1.00 92.62 90 SER A C 1
ATOM 675 O O . SER A 1 90 ? 6.425 -11.355 0.523 1.00 92.62 90 SER A O 1
ATOM 677 N N . ALA A 1 91 ? 4.892 -11.477 2.152 1.00 93.31 91 ALA A N 1
ATOM 678 C CA . ALA A 1 91 ? 4.552 -12.880 1.909 1.00 93.31 91 ALA A CA 1
ATOM 679 C C . ALA A 1 91 ? 3.868 -13.129 0.550 1.00 93.31 91 ALA A C 1
ATOM 681 O O . ALA A 1 91 ? 3.908 -14.249 0.052 1.00 93.31 91 ALA A O 1
ATOM 682 N N . LEU A 1 92 ? 3.223 -12.114 -0.039 1.00 91.62 92 LEU A N 1
ATOM 683 C CA . LEU A 1 92 ? 2.645 -12.198 -1.387 1.00 91.62 92 LEU A CA 1
ATOM 684 C C . LEU A 1 92 ? 3.661 -11.918 -2.503 1.00 91.62 92 LEU A C 1
ATOM 686 O O . LEU A 1 92 ? 3.417 -12.309 -3.643 1.00 91.62 92 LEU A O 1
ATOM 690 N N . LEU A 1 93 ? 4.720 -11.163 -2.202 1.00 87.75 93 LEU A N 1
ATOM 691 C CA . LEU A 1 93 ? 5.716 -10.701 -3.174 1.00 87.75 93 LEU A CA 1
ATOM 692 C C . LEU A 1 93 ? 7.017 -11.520 -3.170 1.00 87.75 93 LEU A C 1
ATOM 694 O O . LEU A 1 93 ? 7.858 -11.260 -4.032 1.00 87.75 93 LEU A O 1
ATOM 698 N N . ASP A 1 94 ? 7.183 -12.442 -2.216 1.00 82.06 94 ASP A N 1
ATOM 699 C CA . ASP A 1 94 ? 8.241 -13.470 -2.204 1.00 82.06 94 ASP A CA 1
ATOM 700 C C . ASP A 1 94 ? 8.137 -14.401 -3.427 1.00 82.06 94 ASP A C 1
ATOM 702 O O . ASP A 1 94 ? 9.189 -14.652 -4.063 1.00 82.06 94 ASP A O 1
#

Radius of gyration: 21.62 Å; Cα contacts (8 Å, |Δi|>4): 85; chains: 1; bounding box: 31×29×79 Å